Protein AF-A0A3B8X0Y7-F1 (afdb_monomer)

Foldseek 3Di:
DDDDDDDDDDDPDDDDPPDFPDWDFDDDPVGRDRDIDTHHDDDDDPPDPDDDDDDPDDDDDDPDDDDDPDPVNVVVLVPDPPVVSVVVD

Sequence (89 aa):
MTACSSASAPVPEPAPEVKPFAKVYTTSVAGARMAPSQITLGQPSDAHFYKVTLNGDCYQSVDGFGLAVTQASCYNLLVMNAADRTAFL

Solvent-accessible surface area (backbone atoms only — not comparable to full-atom values): 6494 Å² total; per-residue (Å²): 141,84,82,85,80,82,80,77,74,83,76,80,76,78,74,80,81,82,73,66,67,43,80,43,72,40,69,46,94,93,63,48,70,64,44,78,47,73,41,68,82,73,81,92,66,92,86,57,96,84,78,84,80,88,73,93,76,82,77,85,84,81,94,78,85,89,78,86,87,40,74,67,53,50,51,59,47,66,74,42,57,71,67,63,39,58,75,72,106

Nearest PDB structures (foldseek):
  8xt3-assembly1_Lp  TM=2.103E-01  e=2.186E+00  Homo sapiens
  7odt-assembly1_a  TM=2.345E-01  e=2.512E+00  Homo sapiens

Secondary structure (DSSP, 8-state):
-------PPPPPPPPP----SEEEEE--TTS--SEEEEE-PPPP-S--SS-----S--------------HHHHHHHHHS-HHHHHHH-

Structure (mmCIF, N/CA/C/O backbone):
data_AF-A0A3B8X0Y7-F1
#
_entry.id   AF-A0A3B8X0Y7-F1
#
loop_
_atom_site.group_PDB
_atom_site.id
_atom_site.type_symbol
_atom_site.label_atom_id
_atom_site.label_alt_id
_atom_site.label_comp_id
_atom_site.label_asym_id
_atom_site.label_entity_id
_atom_site.label_seq_id
_atom_site.pdbx_PDB_ins_code
_atom_site.Cartn_x
_atom_site.Cartn_y
_atom_site.Cartn_z
_atom_site.occupancy
_atom_site.B_iso_or_equiv
_atom_site.auth_seq_id
_atom_site.auth_comp_id
_atom_site.auth_asym_id
_atom_site.auth_atom_id
_atom_site.pdbx_PDB_model_num
ATOM 1 N N . MET A 1 1 ? 47.325 54.607 14.180 1.00 40.09 1 MET A N 1
ATOM 2 C CA . MET A 1 1 ? 46.190 54.281 13.293 1.00 40.09 1 MET A CA 1
ATOM 3 C C . MET A 1 1 ? 46.405 52.868 12.782 1.00 40.09 1 MET A C 1
ATOM 5 O O . MET A 1 1 ? 47.104 52.690 11.796 1.00 40.09 1 MET A O 1
ATOM 9 N N . THR A 1 2 ? 45.901 51.869 13.505 1.00 36.53 2 THR A N 1
ATOM 10 C CA . THR A 1 2 ? 46.061 50.453 13.145 1.00 36.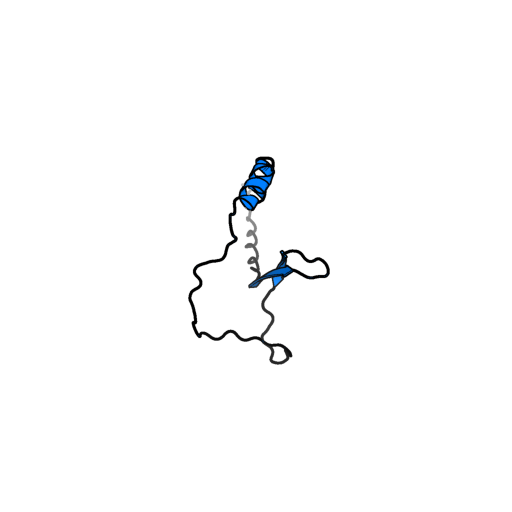53 2 THR A CA 1
ATOM 11 C C . THR A 1 2 ? 44.686 49.935 12.755 1.00 36.53 2 THR A C 1
ATOM 13 O O . THR A 1 2 ? 43.808 49.810 13.604 1.00 36.53 2 THR A O 1
ATOM 16 N N . ALA A 1 3 ? 44.474 49.746 11.454 1.00 33.84 3 ALA A N 1
ATOM 17 C CA . ALA A 1 3 ? 43.207 49.310 10.890 1.00 33.84 3 ALA A CA 1
ATOM 18 C C . ALA A 1 3 ? 43.040 47.793 11.064 1.00 33.84 3 ALA A C 1
ATOM 20 O O . ALA A 1 3 ? 43.873 47.011 10.609 1.00 33.84 3 ALA A O 1
ATOM 21 N N . CYS A 1 4 ? 41.947 47.385 11.706 1.00 35.91 4 CYS A N 1
ATOM 22 C CA . CYS A 1 4 ? 41.447 46.016 11.659 1.00 35.91 4 CYS A CA 1
ATOM 23 C C . CYS A 1 4 ? 40.737 45.828 10.312 1.00 35.91 4 CYS A C 1
ATOM 25 O O . CYS A 1 4 ? 39.679 46.414 10.102 1.00 35.91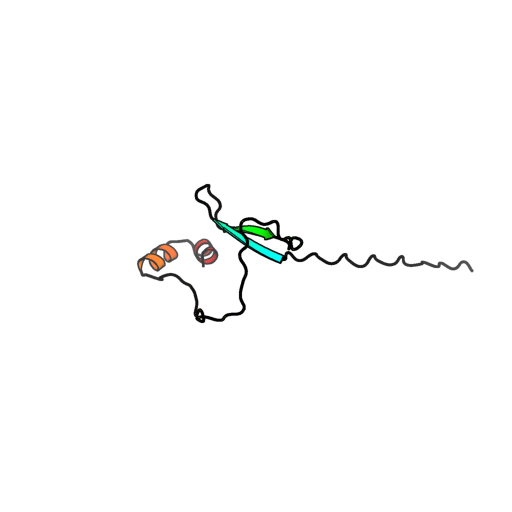 4 CYS A O 1
ATOM 27 N N . SER A 1 5 ? 41.303 45.037 9.398 1.00 42.22 5 SER A N 1
ATOM 28 C CA . SER A 1 5 ? 40.555 44.543 8.236 1.00 42.22 5 SER A CA 1
ATOM 29 C C . SER A 1 5 ? 40.235 43.070 8.464 1.00 42.22 5 SER A C 1
ATOM 31 O O . SER A 1 5 ? 41.087 42.194 8.350 1.00 42.22 5 SER A O 1
ATOM 33 N N . SER A 1 6 ? 39.003 42.809 8.884 1.00 43.50 6 SER A N 1
ATOM 34 C CA . SER A 1 6 ? 38.451 41.463 8.985 1.00 43.50 6 SER A CA 1
ATOM 35 C C . SER A 1 6 ? 37.892 41.099 7.614 1.00 43.50 6 SER A C 1
ATOM 37 O O . SER A 1 6 ? 36.755 41.432 7.291 1.00 43.50 6 SER A O 1
ATOM 39 N N . ALA A 1 7 ? 38.707 40.459 6.777 1.00 46.06 7 ALA A N 1
ATOM 40 C CA . ALA A 1 7 ? 38.205 39.810 5.574 1.00 46.06 7 ALA A CA 1
ATOM 41 C C . ALA A 1 7 ? 37.339 38.617 6.009 1.00 46.06 7 ALA A C 1
ATOM 43 O O . ALA A 1 7 ? 37.854 37.606 6.483 1.00 46.06 7 ALA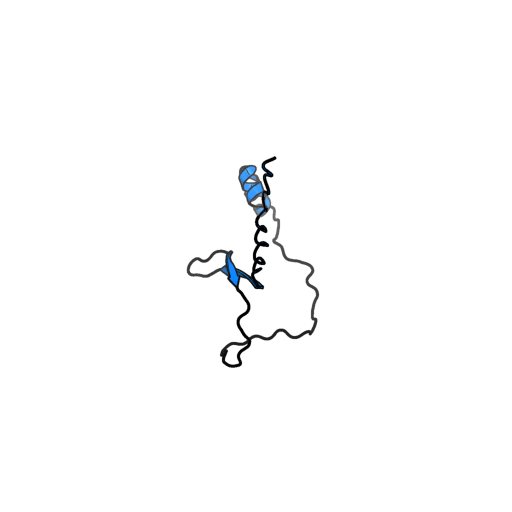 A O 1
ATOM 44 N N . SER A 1 8 ? 36.016 38.761 5.907 1.00 47.06 8 SER A N 1
ATOM 45 C CA . SER A 1 8 ? 35.088 37.642 6.069 1.00 47.06 8 SER A CA 1
ATOM 46 C C . SER A 1 8 ? 35.375 36.626 4.968 1.00 47.06 8 SER A C 1
ATOM 48 O O . SER A 1 8 ? 35.235 36.942 3.786 1.00 47.06 8 SER A O 1
ATOM 50 N N . ALA A 1 9 ? 35.783 35.416 5.346 1.00 54.66 9 ALA A N 1
ATOM 51 C CA . ALA A 1 9 ? 35.870 34.299 4.415 1.00 54.66 9 ALA A CA 1
ATOM 52 C C . ALA A 1 9 ? 34.484 34.051 3.779 1.00 54.66 9 ALA A C 1
ATOM 54 O O . ALA A 1 9 ? 33.471 34.193 4.475 1.00 54.66 9 ALA A O 1
ATOM 55 N N . PRO A 1 10 ? 34.402 33.706 2.481 1.00 54.09 10 PRO A N 1
ATOM 56 C CA . PRO A 1 10 ? 33.135 33.331 1.872 1.00 54.09 10 PRO A CA 1
ATOM 57 C C . PRO A 1 10 ? 32.631 32.040 2.527 1.00 54.09 10 PRO A C 1
ATOM 59 O O . PRO A 1 10 ? 33.356 31.048 2.612 1.00 54.09 10 PRO A O 1
ATOM 62 N N . VAL A 1 11 ? 31.392 32.071 3.019 1.00 61.91 11 VAL A N 1
ATOM 63 C CA . VAL A 1 11 ? 30.683 30.878 3.495 1.00 61.91 11 VAL A CA 1
ATOM 64 C C . VAL A 1 11 ? 30.527 29.937 2.294 1.00 61.91 11 VAL A C 1
ATOM 66 O O . VAL A 1 11 ? 30.009 30.388 1.271 1.00 61.91 11 VAL A O 1
ATOM 69 N N . PRO A 1 12 ? 30.983 28.672 2.360 1.00 67.19 12 PRO A N 1
ATOM 70 C CA . PRO A 1 12 ? 30.766 27.731 1.272 1.00 67.19 12 PRO A CA 1
ATOM 71 C C . PRO A 1 12 ? 29.260 27.544 1.064 1.00 67.19 12 PRO A C 1
ATOM 73 O O . PRO A 1 12 ? 28.528 27.217 1.999 1.00 67.19 12 PRO A O 1
ATOM 76 N N . GLU A 1 13 ? 28.813 27.800 -0.163 1.00 68.38 13 GLU A N 1
ATOM 77 C CA . GLU A 1 13 ? 27.449 27.549 -0.619 1.00 68.38 13 GLU A CA 1
ATOM 78 C C . GLU A 1 13 ? 27.084 26.082 -0.324 1.00 68.38 13 GLU A C 1
ATOM 80 O O . GLU A 1 13 ? 27.891 25.189 -0.612 1.00 68.38 13 GLU A O 1
ATOM 85 N N . PRO A 1 14 ? 25.932 25.803 0.318 1.00 65.88 14 PRO A N 1
ATOM 86 C CA . PRO A 1 14 ? 25.570 24.443 0.683 1.00 65.88 14 PRO A CA 1
ATOM 87 C C . PRO A 1 14 ? 25.492 23.581 -0.578 1.00 65.88 14 PRO A C 1
ATOM 89 O O . PRO A 1 14 ? 24.831 23.940 -1.552 1.00 65.88 14 PRO A O 1
ATOM 92 N N . ALA A 1 15 ? 26.193 22.444 -0.554 1.00 66.06 15 ALA A N 1
ATOM 93 C CA . ALA A 1 15 ? 26.164 21.475 -1.640 1.00 66.06 15 ALA A CA 1
ATOM 94 C C . ALA A 1 15 ? 24.703 21.121 -1.983 1.00 66.06 15 ALA A C 1
ATOM 96 O O . ALA A 1 15 ? 23.895 20.951 -1.064 1.00 66.06 15 ALA A O 1
ATOM 97 N N . PRO A 1 16 ? 24.342 21.007 -3.274 1.00 56.56 16 PRO A N 1
ATOM 98 C CA . PRO A 1 16 ? 22.975 20.702 -3.662 1.00 56.56 16 PRO A CA 1
ATOM 99 C C . PRO A 1 16 ? 22.549 19.367 -3.043 1.00 56.56 16 PRO A C 1
ATOM 101 O O . PRO A 1 16 ? 23.200 18.342 -3.251 1.00 56.56 16 PRO A O 1
ATOM 104 N N . GLU A 1 17 ? 21.456 19.376 -2.277 1.00 60.28 17 GLU A N 1
ATOM 105 C CA . GLU A 1 17 ? 20.845 18.150 -1.768 1.00 60.28 17 GLU A CA 1
ATOM 106 C C . GLU A 1 17 ? 20.463 17.257 -2.954 1.00 60.28 17 GLU A C 1
ATOM 108 O O . GLU A 1 17 ? 19.574 17.581 -3.748 1.00 60.28 17 GLU A O 1
ATOM 113 N N . VAL A 1 18 ? 21.140 16.115 -3.081 1.00 63.81 18 VAL A N 1
ATOM 114 C CA . VAL A 1 18 ? 20.803 15.096 -4.075 1.00 63.81 18 VAL A CA 1
ATOM 115 C C . VAL A 1 18 ? 19.487 14.457 -3.645 1.00 63.81 18 VAL A C 1
ATOM 117 O O . VAL A 1 18 ? 19.457 13.535 -2.830 1.00 63.81 18 VAL A O 1
ATOM 120 N N . LYS A 1 19 ? 18.375 14.975 -4.170 1.00 67.12 19 LYS A N 1
ATOM 121 C CA . LYS A 1 19 ? 17.058 14.383 -3.941 1.00 67.12 19 LYS A CA 1
ATOM 122 C C . LYS A 1 19 ? 17.029 12.978 -4.558 1.00 67.12 19 LYS A C 1
ATOM 124 O O . LYS A 1 19 ? 17.433 12.819 -5.713 1.00 67.12 19 LYS A O 1
ATOM 129 N N . PRO A 1 20 ? 16.561 11.956 -3.821 1.00 75.69 20 PRO A N 1
ATOM 130 C CA . PRO A 1 20 ? 16.415 10.614 -4.368 1.00 75.69 20 PRO A CA 1
ATOM 131 C C . PRO A 1 20 ? 15.422 10.634 -5.534 1.00 75.69 20 PRO A C 1
ATOM 133 O O . PRO A 1 20 ? 14.456 11.397 -5.522 1.00 75.69 20 PRO A O 1
ATOM 136 N N . PHE A 1 21 ? 15.647 9.781 -6.533 1.00 85.19 21 PHE A N 1
ATOM 137 C CA . PHE A 1 21 ? 14.788 9.722 -7.714 1.00 85.19 21 PHE A CA 1
ATOM 138 C C . PHE A 1 21 ? 13.421 9.118 -7.395 1.00 85.19 21 PHE A C 1
ATOM 140 O O . PHE A 1 21 ? 12.396 9.633 -7.834 1.00 85.19 21 PHE A O 1
ATOM 147 N N . ALA A 1 22 ? 13.399 8.034 -6.619 1.00 89.38 22 ALA A N 1
ATOM 148 C CA . ALA A 1 22 ? 12.151 7.421 -6.194 1.00 89.38 22 ALA A CA 1
ATOM 149 C C . ALA A 1 22 ? 12.260 6.812 -4.796 1.00 89.38 22 ALA A C 1
ATOM 151 O O . ALA A 1 22 ? 13.325 6.366 -4.359 1.00 89.38 22 ALA A O 1
ATOM 152 N N . LYS A 1 23 ? 11.115 6.776 -4.110 1.00 93.25 23 LYS A N 1
ATOM 153 C CA . LYS A 1 23 ? 10.916 6.043 -2.861 1.00 93.25 23 LYS A CA 1
ATOM 154 C C . LYS A 1 23 ? 10.288 4.693 -3.183 1.00 93.25 23 LYS A C 1
ATOM 156 O O . LYS A 1 23 ? 9.323 4.625 -3.939 1.00 93.25 23 LYS A O 1
ATOM 161 N N . VAL A 1 24 ? 10.820 3.636 -2.590 1.00 94.56 24 VAL A N 1
ATOM 162 C CA . VAL A 1 24 ? 10.370 2.260 -2.804 1.00 94.56 24 VAL A CA 1
ATOM 163 C C . VAL A 1 24 ? 9.852 1.702 -1.485 1.00 94.56 24 VAL A C 1
ATOM 165 O O . VAL A 1 24 ? 10.431 1.961 -0.432 1.00 94.56 24 VAL A O 1
ATOM 168 N N . TYR A 1 25 ? 8.764 0.937 -1.540 1.00 96.00 25 TYR A N 1
ATOM 169 C CA . TYR A 1 25 ? 8.219 0.205 -0.398 1.00 96.00 25 TYR A CA 1
ATOM 170 C C . TYR A 1 25 ? 8.203 -1.285 -0.726 1.00 96.00 25 TYR A C 1
ATOM 172 O O . TYR A 1 25 ? 7.675 -1.678 -1.764 1.00 96.00 25 TYR A O 1
ATOM 180 N N . THR 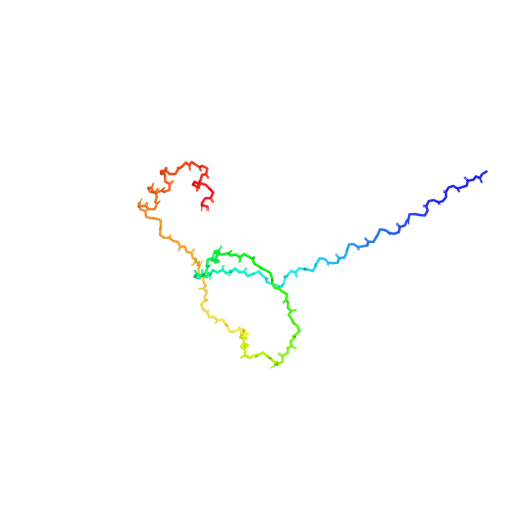A 1 26 ? 8.777 -2.111 0.151 1.00 96.00 26 THR A N 1
ATOM 181 C CA . THR A 1 26 ? 8.881 -3.563 -0.069 1.00 96.00 26 THR A CA 1
ATOM 182 C C . THR A 1 26 ? 8.148 -4.347 1.013 1.00 96.00 26 THR A C 1
ATOM 184 O O . THR A 1 26 ? 8.353 -4.113 2.207 1.00 96.00 26 THR A O 1
ATOM 187 N N . THR A 1 27 ? 7.352 -5.328 0.588 1.00 96.69 27 THR A N 1
ATOM 188 C CA . THR A 1 27 ? 6.747 -6.348 1.452 1.00 96.69 27 THR A CA 1
ATOM 189 C C . THR A 1 27 ? 7.124 -7.728 0.916 1.00 96.69 27 THR A C 1
ATOM 191 O O . THR A 1 27 ? 7.028 -7.958 -0.287 1.00 96.69 27 THR A O 1
ATOM 194 N N . SER A 1 28 ? 7.583 -8.644 1.771 1.00 96.81 28 SER A N 1
ATOM 195 C CA . SER A 1 28 ? 8.038 -9.977 1.351 1.00 96.81 28 SER A CA 1
ATOM 196 C C . SER A 1 28 ? 7.624 -11.064 2.337 1.00 96.81 28 SER A C 1
ATOM 198 O O . SER A 1 28 ? 7.458 -10.810 3.529 1.00 96.81 28 SER A O 1
ATOM 200 N N . VAL A 1 29 ? 7.523 -12.305 1.848 1.00 96.88 29 VAL A N 1
ATOM 201 C CA . VAL A 1 29 ? 7.250 -13.489 2.688 1.00 96.88 29 VAL A CA 1
ATOM 202 C C . VAL A 1 29 ? 8.342 -13.685 3.746 1.00 96.88 29 VAL A C 1
ATOM 204 O O . VAL A 1 29 ? 8.055 -14.105 4.861 1.00 96.88 29 VAL A O 1
ATOM 207 N N . ALA A 1 30 ? 9.583 -13.311 3.422 1.00 93.31 30 ALA A N 1
ATOM 208 C CA . ALA A 1 30 ? 10.723 -13.367 4.334 1.00 93.31 30 ALA A CA 1
ATOM 209 C C . ALA A 1 30 ? 10.679 -12.308 5.458 1.00 93.31 30 ALA A C 1
ATOM 211 O O . ALA A 1 30 ? 11.545 -12.316 6.328 1.00 93.31 30 ALA A O 1
ATOM 212 N N . GLY A 1 31 ? 9.685 -11.410 5.460 1.00 92.81 31 GLY A N 1
ATOM 213 C CA . GLY A 1 31 ? 9.393 -10.538 6.598 1.00 92.81 31 GLY A CA 1
ATOM 214 C C . GLY A 1 31 ? 9.577 -9.040 6.365 1.00 92.81 31 GLY A C 1
ATOM 215 O O . GLY A 1 31 ? 9.394 -8.277 7.312 1.00 92.81 31 GLY A O 1
ATOM 216 N N . ALA A 1 32 ? 9.883 -8.580 5.146 1.00 94.12 32 ALA A N 1
ATOM 217 C CA . ALA A 1 32 ? 9.799 -7.147 4.859 1.00 94.12 32 ALA A CA 1
ATOM 218 C C . ALA A 1 32 ? 8.332 -6.692 4.979 1.00 94.12 32 ALA A C 1
ATOM 220 O O . ALA A 1 32 ? 7.439 -7.346 4.439 1.00 94.12 32 ALA A O 1
ATOM 221 N N . ARG A 1 33 ? 8.076 -5.589 5.695 1.00 95.25 33 ARG A N 1
ATOM 222 C CA . ARG A 1 33 ? 6.729 -5.048 5.956 1.00 95.25 33 ARG A CA 1
ATOM 223 C C . ARG A 1 33 ? 6.697 -3.563 5.616 1.00 95.25 33 ARG A C 1
ATOM 225 O O . ARG A 1 33 ? 7.022 -2.741 6.466 1.00 95.25 33 ARG A O 1
ATOM 232 N N . MET A 1 34 ? 6.357 -3.236 4.367 1.00 95.44 34 MET A N 1
ATOM 233 C CA . MET A 1 34 ? 6.377 -1.861 3.844 1.00 95.44 34 MET A CA 1
ATOM 234 C C . MET A 1 34 ? 7.684 -1.109 4.151 1.00 95.44 34 MET A C 1
ATOM 236 O O . MET A 1 34 ? 7.677 0.084 4.451 1.00 95.44 34 MET A O 1
ATOM 240 N N . ALA A 1 35 ? 8.818 -1.809 4.084 1.00 93.06 35 ALA A N 1
ATOM 241 C CA . ALA A 1 35 ? 10.112 -1.228 4.415 1.00 93.06 35 ALA A CA 1
ATOM 242 C C . ALA A 1 35 ? 10.480 -0.152 3.370 1.00 93.06 35 ALA A C 1
ATOM 244 O O . ALA A 1 35 ? 10.514 -0.485 2.177 1.00 93.06 35 ALA A O 1
ATOM 245 N N . PRO A 1 36 ? 10.720 1.113 3.777 1.00 93.12 36 PRO A N 1
ATOM 246 C CA . PRO A 1 36 ? 11.048 2.183 2.847 1.00 93.12 36 PRO A CA 1
ATOM 247 C C . PRO A 1 36 ? 12.519 2.113 2.424 1.00 93.12 36 PRO A C 1
ATOM 249 O O . PRO A 1 36 ? 13.411 1.936 3.252 1.00 93.12 36 PRO A O 1
ATOM 252 N N . SER A 1 37 ? 12.783 2.336 1.142 1.00 92.62 37 SER A N 1
ATOM 253 C CA . SER A 1 37 ? 14.122 2.575 0.603 1.00 92.62 37 SER A CA 1
ATOM 254 C C . SER A 1 37 ? 14.085 3.668 -0.464 1.00 92.62 37 SER A C 1
ATOM 256 O O . SER A 1 37 ? 13.020 4.166 -0.842 1.00 92.62 37 SER A O 1
ATOM 258 N N . GLN A 1 38 ? 15.260 4.099 -0.909 1.00 92.81 38 GLN A N 1
ATOM 259 C CA . GLN A 1 38 ? 15.412 5.122 -1.934 1.00 92.81 38 GLN A CA 1
ATOM 260 C C . GLN A 1 38 ? 16.262 4.575 -3.069 1.00 92.81 38 GLN A C 1
ATOM 262 O O . GLN A 1 38 ? 17.202 3.816 -2.837 1.00 92.81 38 GLN A O 1
ATOM 267 N N . ILE A 1 39 ? 15.934 4.988 -4.287 1.00 88.88 39 ILE A N 1
ATOM 268 C CA . ILE A 1 39 ? 16.741 4.708 -5.469 1.00 88.88 39 ILE A CA 1
ATOM 269 C C . ILE A 1 39 ? 17.112 6.014 -6.159 1.00 88.88 39 ILE A C 1
ATOM 271 O O . ILE A 1 39 ? 16.355 6.989 -6.150 1.00 88.88 39 ILE A O 1
ATOM 275 N N . THR A 1 40 ? 18.287 6.020 -6.769 1.00 86.56 40 THR A N 1
ATOM 276 C CA . THR A 1 40 ? 18.748 7.057 -7.688 1.00 86.56 40 THR A CA 1
ATOM 277 C C . THR A 1 40 ? 18.675 6.524 -9.114 1.00 86.56 40 THR A C 1
ATOM 279 O O . THR A 1 40 ? 18.662 5.310 -9.336 1.00 86.56 40 THR A O 1
ATOM 282 N N . LEU A 1 41 ? 18.601 7.421 -10.097 1.00 83.00 41 LEU A N 1
ATOM 283 C CA . LEU A 1 41 ? 18.708 7.005 -11.491 1.00 83.00 41 LEU A CA 1
ATOM 284 C C . LEU A 1 41 ? 20.129 6.535 -11.781 1.00 83.00 41 LEU A C 1
ATOM 286 O O . LEU A 1 41 ? 21.091 7.280 -11.591 1.00 83.00 41 LEU A O 1
ATOM 290 N N . GLY A 1 42 ? 20.240 5.305 -12.275 1.00 78.00 42 GLY A N 1
ATOM 291 C CA . GLY A 1 42 ? 21.446 4.846 -12.948 1.00 78.00 42 GLY A CA 1
ATOM 292 C C . GLY A 1 42 ? 21.600 5.512 -14.316 1.00 78.00 42 GLY A C 1
ATOM 293 O O . GLY A 1 42 ? 20.655 6.091 -14.857 1.00 78.00 42 GLY A O 1
ATOM 294 N N . GLN A 1 43 ? 22.795 5.403 -14.893 1.00 76.62 43 GLN A N 1
ATOM 295 C CA . GLN A 1 43 ? 23.009 5.805 -16.280 1.00 76.62 43 GLN A CA 1
ATOM 296 C C . GLN A 1 43 ? 22.231 4.869 -17.216 1.00 76.62 43 GLN A C 1
ATOM 298 O O . GLN A 1 43 ? 22.234 3.655 -16.989 1.00 76.62 43 GLN A O 1
ATOM 303 N N . PRO A 1 44 ? 21.565 5.3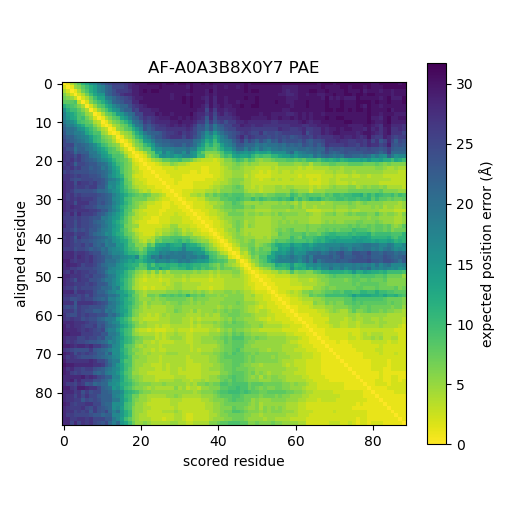97 -18.256 1.00 68.94 44 PRO A N 1
ATOM 304 C CA . PRO A 1 44 ? 20.878 4.562 -19.228 1.00 68.94 44 PRO A CA 1
ATOM 305 C C . PRO A 1 44 ? 21.890 3.642 -19.920 1.00 68.94 44 PRO A C 1
ATOM 307 O O . PRO A 1 44 ? 22.878 4.105 -20.485 1.00 68.94 44 PRO A O 1
ATOM 310 N N . SER A 1 45 ? 21.649 2.333 -19.863 1.00 70.00 45 SER A N 1
ATOM 311 C CA . SER A 1 45 ? 22.437 1.332 -20.580 1.00 70.00 45 SER A CA 1
ATOM 312 C C . SER A 1 45 ? 21.520 0.288 -21.212 1.00 70.00 45 SER A C 1
ATOM 314 O O . SER A 1 45 ? 20.469 -0.045 -20.659 1.00 70.00 45 SER A O 1
ATOM 316 N N . ASP A 1 46 ? 21.922 -0.251 -22.360 1.00 65.69 46 ASP A N 1
ATOM 317 C CA . ASP A 1 46 ? 21.182 -1.321 -23.042 1.00 65.69 46 ASP A CA 1
ATOM 318 C C . ASP A 1 46 ? 21.452 -2.713 -22.437 1.00 65.69 46 ASP A C 1
ATOM 320 O O . ASP A 1 46 ? 20.883 -3.710 -22.871 1.00 65.69 46 ASP A O 1
ATOM 324 N N . ALA A 1 47 ? 22.281 -2.798 -21.391 1.00 74.19 47 ALA A N 1
ATOM 325 C CA . ALA A 1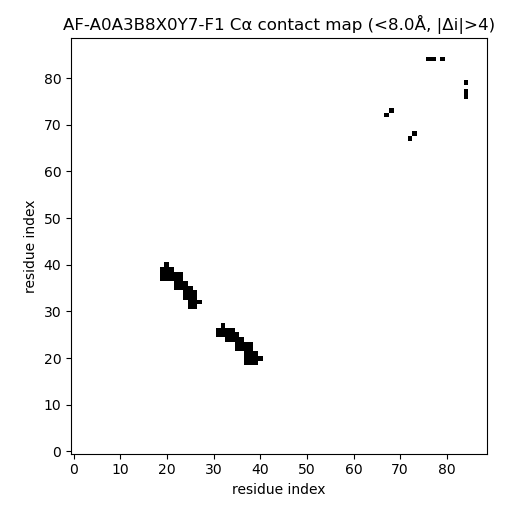 47 ? 22.735 -4.045 -20.774 1.00 74.19 47 ALA A CA 1
ATOM 326 C C . ALA A 1 47 ? 21.830 -4.554 -19.627 1.00 74.19 47 ALA A C 1
ATOM 328 O O . ALA A 1 47 ? 22.286 -5.285 -18.747 1.00 74.19 47 ALA A O 1
ATOM 329 N N . HIS A 1 48 ? 20.550 -4.172 -19.597 1.00 75.62 48 HIS A N 1
ATOM 330 C CA . HIS A 1 48 ? 19.611 -4.599 -18.554 1.00 75.62 48 HIS A CA 1
ATOM 331 C C . HIS A 1 48 ? 18.673 -5.703 -19.059 1.00 75.62 48 HIS A C 1
ATOM 333 O O . HIS A 1 48 ? 17.839 -5.472 -19.929 1.00 75.62 48 HIS A O 1
ATOM 339 N N . PHE A 1 49 ? 18.767 -6.895 -18.460 1.00 77.94 49 PHE A N 1
ATOM 340 C CA . PHE A 1 49 ? 18.002 -8.081 -18.873 1.00 77.94 49 PHE A CA 1
ATOM 341 C C . PHE A 1 49 ? 16.486 -8.001 -18.593 1.00 77.94 49 PHE A C 1
ATOM 343 O O . PHE A 1 49 ? 15.717 -8.705 -19.239 1.00 77.94 49 PHE A O 1
ATOM 350 N N . TYR A 1 50 ? 16.039 -7.135 -17.674 1.00 84.06 50 TYR A N 1
ATOM 351 C CA . TYR A 1 50 ? 14.624 -6.978 -17.295 1.00 84.06 50 TYR A CA 1
ATOM 352 C C . TYR A 1 50 ? 14.210 -5.501 -17.272 1.00 84.06 50 TYR A C 1
ATOM 354 O O . TYR A 1 50 ? 14.028 -4.898 -16.214 1.00 84.06 50 TYR A O 1
ATOM 362 N N . LYS A 1 51 ? 14.103 -4.896 -18.458 1.00 85.62 51 LYS A N 1
ATOM 363 C CA . LYS A 1 51 ? 13.747 -3.481 -18.630 1.00 85.62 51 LYS A CA 1
ATOM 364 C C . LYS A 1 51 ? 12.235 -3.310 -18.802 1.00 85.62 51 LYS A C 1
ATOM 366 O O . LYS A 1 51 ? 11.664 -3.783 -19.779 1.00 85.62 51 LYS A O 1
ATOM 371 N N . VAL A 1 52 ? 11.604 -2.572 -17.889 1.00 88.00 52 VAL A N 1
ATOM 372 C CA . VAL A 1 52 ? 10.212 -2.107 -18.017 1.00 88.00 52 VAL A CA 1
ATOM 373 C C . VAL A 1 52 ? 10.228 -0.642 -18.453 1.00 88.00 52 VAL A C 1
ATOM 375 O O . VAL A 1 52 ? 10.920 0.169 -17.842 1.00 88.00 52 VAL A O 1
ATOM 378 N N . THR A 1 53 ? 9.493 -0.304 -19.516 1.00 89.88 53 THR A N 1
ATOM 379 C CA . THR A 1 53 ? 9.410 1.064 -20.059 1.00 89.88 53 THR A CA 1
ATOM 380 C C . THR A 1 53 ? 7.983 1.578 -19.924 1.00 89.88 53 THR A C 1
ATOM 382 O O . THR A 1 53 ? 7.049 0.898 -20.339 1.00 89.88 53 THR A O 1
ATOM 385 N N . LEU A 1 54 ? 7.816 2.768 -19.346 1.00 91.31 54 LEU A N 1
ATOM 386 C CA . LEU A 1 54 ? 6.521 3.444 -19.277 1.00 91.31 54 LEU A CA 1
ATOM 387 C C . LEU A 1 54 ? 6.233 4.117 -20.626 1.00 91.31 54 LEU A C 1
ATOM 389 O O . LEU A 1 54 ? 7.087 4.842 -21.139 1.00 91.31 54 LEU A O 1
ATOM 393 N N . ASN A 1 55 ? 5.052 3.884 -21.196 1.00 94.19 55 ASN A N 1
ATOM 394 C CA . ASN A 1 55 ? 4.539 4.633 -22.344 1.00 94.19 55 ASN A CA 1
ATOM 395 C C . ASN A 1 55 ? 3.641 5.787 -21.872 1.00 94.19 55 ASN A C 1
ATOM 397 O O . ASN A 1 55 ? 3.166 5.804 -20.740 1.00 94.19 55 ASN A O 1
ATOM 401 N N . GLY A 1 56 ? 3.428 6.776 -22.742 1.00 95.19 56 GLY A N 1
ATOM 402 C CA . 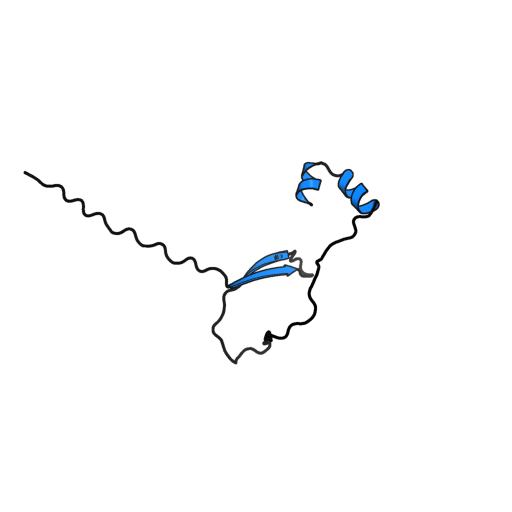GLY A 1 56 ? 2.579 7.939 -22.454 1.00 95.19 56 GLY A CA 1
ATOM 403 C C . GLY A 1 56 ? 1.082 7.687 -22.645 1.00 95.19 56 GLY A C 1
ATOM 404 O O . GLY A 1 56 ? 0.312 8.643 -22.652 1.00 95.19 56 GLY A O 1
ATOM 405 N N . ASP A 1 57 ? 0.677 6.433 -22.847 1.00 97.00 57 ASP A N 1
ATOM 406 C CA . ASP A 1 57 ? -0.716 6.083 -23.092 1.00 97.00 57 ASP A CA 1
ATOM 407 C C . ASP A 1 57 ? -1.515 6.181 -21.790 1.00 97.00 57 ASP A C 1
ATOM 409 O O . ASP A 1 57 ? -1.123 5.654 -20.746 1.00 97.00 57 ASP A O 1
ATOM 413 N N . CYS A 1 58 ? -2.659 6.853 -21.862 1.00 94.88 58 CYS A N 1
ATOM 414 C CA . CYS A 1 58 ? -3.557 7.023 -20.730 1.00 94.88 58 CYS A CA 1
ATOM 415 C C . CYS A 1 58 ? -4.704 6.015 -20.810 1.00 94.88 58 CYS A C 1
ATOM 417 O O . CYS A 1 58 ? -5.340 5.865 -21.852 1.00 94.88 58 CYS A O 1
ATOM 419 N N . TYR A 1 59 ? -4.995 5.373 -19.681 1.00 95.06 59 TYR A N 1
ATOM 420 C CA . TYR A 1 59 ? -6.098 4.425 -19.540 1.00 95.06 59 TYR A CA 1
ATOM 421 C C . TYR A 1 59 ? -7.141 4.981 -18.561 1.00 95.06 59 TYR A C 1
ATOM 423 O O . TYR A 1 59 ? -7.490 6.159 -18.621 1.00 95.06 59 TYR A O 1
ATOM 431 N N . GLN A 1 60 ? -7.659 4.149 -17.659 1.00 96.50 60 GLN A N 1
ATOM 432 C CA . GLN A 1 60 ? -8.635 4.558 -16.661 1.00 96.50 60 GLN A CA 1
ATOM 433 C C . GLN A 1 60 ? -8.059 5.561 -15.654 1.00 96.50 60 GLN A C 1
ATOM 435 O O . GLN A 1 60 ? -6.919 5.441 -15.200 1.00 96.50 60 GLN A O 1
ATOM 440 N N . SER A 1 61 ? -8.897 6.509 -15.242 1.00 96.88 61 SER A N 1
ATOM 441 C CA . SER A 1 61 ? -8.674 7.286 -14.025 1.00 96.88 61 SER A CA 1
ATOM 442 C C . SER A 1 61 ? -8.980 6.422 -12.800 1.00 96.88 61 SER A C 1
ATOM 444 O O . SER A 1 61 ? -9.866 5.570 -12.836 1.00 96.88 61 SER A O 1
ATOM 446 N N . VAL A 1 62 ? -8.227 6.622 -11.720 1.00 96.56 62 VAL A N 1
ATOM 447 C CA . VAL A 1 62 ? -8.406 5.889 -10.462 1.00 96.56 62 VAL A CA 1
ATOM 448 C C . VAL A 1 62 ? -9.034 6.826 -9.438 1.00 96.56 62 VAL A C 1
ATOM 450 O O . VAL A 1 62 ? -8.405 7.811 -9.060 1.00 96.56 62 VAL A O 1
ATOM 453 N N . ASP A 1 63 ? -10.243 6.498 -8.978 1.00 97.69 63 ASP A N 1
ATOM 454 C CA . ASP A 1 63 ? -10.968 7.292 -7.975 1.00 97.69 63 ASP A CA 1
ATOM 455 C C . ASP A 1 63 ? -10.315 7.202 -6.587 1.00 97.69 63 ASP A C 1
ATOM 457 O O . ASP A 1 63 ? -10.178 8.205 -5.887 1.00 97.69 63 ASP A O 1
ATOM 461 N N . GLY A 1 64 ? -9.889 6.001 -6.177 1.00 96.56 64 GLY A N 1
ATOM 462 C CA . GLY A 1 64 ? -9.215 5.799 -4.897 1.00 96.56 64 GLY A CA 1
ATOM 463 C C . GLY A 1 64 ? -9.105 4.341 -4.458 1.00 96.56 64 GLY A C 1
ATOM 464 O O . GLY A 1 64 ? -9.535 3.416 -5.144 1.00 96.56 64 GLY A O 1
ATOM 465 N N . PHE A 1 65 ? -8.527 4.155 -3.272 1.00 97.00 65 PHE A N 1
ATOM 466 C CA . PHE A 1 65 ? -8.359 2.864 -2.607 1.00 97.00 65 PHE A CA 1
ATOM 467 C C . PHE A 1 65 ? -8.838 2.975 -1.160 1.00 97.00 65 PHE A C 1
ATOM 469 O O . PHE A 1 65 ? -8.722 4.032 -0.544 1.00 97.00 65 PHE A O 1
ATOM 476 N N . GLY A 1 66 ? -9.351 1.883 -0.600 1.00 96.31 66 GLY A N 1
ATOM 477 C CA . GLY A 1 66 ? -9.843 1.873 0.771 1.00 96.31 66 GLY A CA 1
ATOM 478 C C . GLY A 1 66 ? -10.148 0.473 1.277 1.00 96.31 66 GLY A C 1
ATOM 479 O O . GLY A 1 66 ? -9.838 -0.528 0.631 1.00 96.31 66 GLY A O 1
ATOM 480 N N . LEU A 1 67 ? -10.768 0.421 2.452 1.00 96.56 67 LEU A N 1
ATOM 481 C CA . LEU A 1 67 ? -11.179 -0.808 3.123 1.00 96.56 67 LEU A CA 1
ATOM 482 C C . LEU A 1 67 ? -12.613 -0.683 3.643 1.00 96.56 67 LEU A C 1
ATOM 484 O O . LEU A 1 67 ? -13.128 0.417 3.840 1.00 96.56 67 LEU A O 1
ATOM 488 N N . ALA A 1 68 ? -13.261 -1.821 3.884 1.00 97.12 68 ALA A N 1
ATOM 489 C CA . ALA A 1 68 ? -14.617 -1.843 4.413 1.00 97.12 68 ALA A CA 1
ATOM 490 C C . ALA A 1 68 ? -14.643 -1.499 5.912 1.00 97.12 68 ALA A C 1
ATOM 492 O O . ALA A 1 68 ? -14.075 -2.209 6.749 1.00 97.12 68 ALA A O 1
ATOM 493 N N . VAL A 1 69 ? -15.373 -0.442 6.263 1.00 96.81 69 VAL A N 1
ATOM 494 C CA . VAL A 1 69 ? -15.644 -0.062 7.654 1.00 96.81 69 VAL A CA 1
ATOM 495 C C . VAL A 1 69 ? -16.936 -0.745 8.097 1.00 96.81 69 VAL A C 1
ATOM 497 O O . VAL A 1 69 ? -18.036 -0.228 7.930 1.00 96.81 69 VAL A O 1
ATOM 500 N N . THR A 1 70 ? -16.795 -1.971 8.597 1.00 97.88 70 THR A N 1
ATOM 501 C CA . THR A 1 70 ? -17.923 -2.810 9.029 1.00 97.88 70 THR A CA 1
ATOM 502 C C . THR A 1 70 ? -18.199 -2.657 10.522 1.00 97.88 70 THR A C 1
ATOM 504 O O . THR A 1 70 ? -17.359 -2.151 11.265 1.00 97.88 70 THR A O 1
ATOM 507 N N . GLN A 1 71 ? -19.339 -3.174 10.998 1.00 97.81 71 GLN A N 1
ATOM 508 C CA . GLN A 1 71 ? -19.635 -3.225 12.434 1.00 97.81 71 GLN A CA 1
ATOM 509 C C . GLN A 1 71 ? -18.527 -3.936 13.227 1.00 97.81 71 GLN A C 1
ATOM 511 O O . GLN A 1 71 ? -18.146 -3.463 14.294 1.00 97.81 71 GLN A O 1
ATOM 516 N N . ALA A 1 72 ? -17.971 -5.028 12.693 1.00 98.00 72 ALA A N 1
ATOM 517 C CA . ALA A 1 72 ? -16.861 -5.736 13.324 1.00 98.00 72 ALA A CA 1
ATOM 518 C C . ALA A 1 72 ? -15.576 -4.889 13.336 1.00 98.00 72 ALA A C 1
ATOM 520 O O . ALA A 1 72 ? -14.913 -4.805 14.368 1.00 98.00 72 ALA A O 1
ATOM 521 N N . SER A 1 73 ? -15.258 -4.209 12.225 1.00 97.31 73 SER A N 1
ATOM 522 C CA . SER A 1 73 ? -14.112 -3.291 12.146 1.00 97.31 73 SER A CA 1
ATOM 523 C C . SER A 1 73 ? -14.234 -2.175 13.192 1.00 97.31 73 SER A C 1
ATOM 525 O O . SER A 1 73 ? -13.305 -1.944 13.959 1.00 97.31 73 SER A O 1
ATOM 527 N N . CYS A 1 74 ? -15.402 -1.530 13.282 1.00 97.56 74 CYS A N 1
ATOM 528 C CA . CYS A 1 74 ? -15.668 -0.471 14.256 1.00 97.56 74 CYS A CA 1
ATOM 529 C C . CYS A 1 74 ? -15.618 -0.980 15.695 1.00 97.56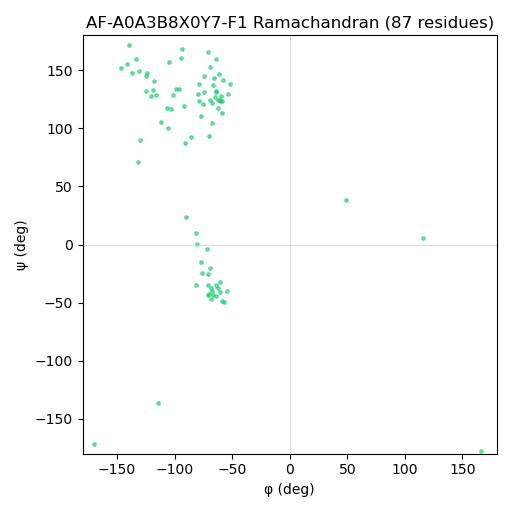 74 CYS A C 1
ATOM 531 O O . CYS A 1 74 ? -15.013 -0.328 16.540 1.00 97.56 74 CYS A O 1
ATOM 533 N N . TYR A 1 75 ? -16.221 -2.138 15.981 1.00 98.12 75 TYR A N 1
ATOM 534 C CA . TYR A 1 75 ? -16.174 -2.738 17.313 1.00 98.12 75 TYR A CA 1
ATOM 535 C C . TYR A 1 75 ? -14.724 -2.960 17.758 1.00 98.12 75 TYR A C 1
ATOM 537 O O . TYR A 1 75 ? -14.335 -2.492 18.825 1.00 98.12 75 TYR A O 1
ATOM 545 N N . ASN A 1 76 ? -13.903 -3.573 16.899 1.00 97.94 76 ASN A N 1
ATOM 546 C CA . ASN A 1 76 ? -12.494 -3.828 17.193 1.00 97.94 76 ASN A CA 1
ATOM 547 C C . ASN A 1 76 ? -11.691 -2.532 17.399 1.00 97.94 76 ASN A C 1
ATOM 549 O O . ASN A 1 76 ? -10.850 -2.473 18.289 1.00 97.94 76 ASN A O 1
ATOM 553 N N . LEU A 1 77 ? -11.972 -1.473 16.634 1.00 97.62 77 LEU A N 1
ATOM 554 C CA . LEU A 1 77 ? -11.328 -0.168 16.831 1.00 97.62 77 LEU A CA 1
ATOM 555 C C . LEU A 1 77 ? -11.764 0.509 18.140 1.00 97.62 77 LEU A C 1
ATOM 557 O O . LEU A 1 77 ? -10.963 1.165 18.809 1.00 97.62 77 LEU A O 1
ATOM 561 N N . LEU A 1 78 ? -13.035 0.380 18.524 1.00 97.44 78 LEU A N 1
ATOM 562 C CA . LEU A 1 78 ? -13.590 1.043 19.706 1.00 97.44 78 LEU A CA 1
ATOM 563 C C . LEU A 1 78 ? -13.174 0.382 21.024 1.00 97.44 78 LEU A C 1
ATOM 565 O O . LEU A 1 78 ? -13.126 1.077 22.036 1.00 97.44 78 LEU A O 1
ATOM 569 N N . VAL A 1 79 ? -12.827 -0.910 21.019 1.00 97.81 79 VAL A N 1
ATOM 570 C CA . VAL A 1 79 ? -12.263 -1.583 22.205 1.00 97.81 79 VAL A CA 1
ATOM 571 C C . VAL A 1 79 ? -10.786 -1.246 22.449 1.00 97.81 79 VAL A C 1
ATOM 573 O O . VAL A 1 79 ? -10.286 -1.474 23.548 1.00 97.81 79 VAL A O 1
ATOM 576 N N . MET A 1 80 ? -10.080 -0.677 21.464 1.00 98.12 80 MET A N 1
ATOM 577 C CA . MET A 1 80 ? -8.728 -0.139 21.658 1.00 98.12 80 MET A CA 1
ATOM 578 C C . MET A 1 80 ? -8.767 1.123 22.532 1.00 98.12 80 MET A C 1
ATOM 580 O O . MET A 1 80 ? -9.738 1.892 22.512 1.00 98.12 80 MET A O 1
ATOM 584 N N . ASN A 1 81 ? -7.673 1.407 23.246 1.00 98.25 81 ASN A N 1
ATOM 585 C CA . ASN A 1 81 ? -7.529 2.718 23.876 1.00 98.25 81 ASN A CA 1
ATOM 586 C C . ASN A 1 81 ? -7.464 3.832 22.808 1.00 98.25 81 ASN A C 1
ATOM 588 O O . ASN A 1 81 ? -7.190 3.592 21.629 1.00 98.25 81 ASN A O 1
ATOM 592 N N . ALA A 1 82 ? -7.753 5.068 23.222 1.00 97.81 82 ALA A N 1
ATOM 593 C CA . ALA A 1 82 ? -7.888 6.186 22.292 1.00 97.81 82 ALA A CA 1
ATOM 594 C C . ALA A 1 82 ? -6.590 6.531 21.545 1.00 97.81 82 ALA A C 1
ATOM 596 O O . ALA A 1 82 ? -6.663 6.906 20.374 1.00 97.81 82 ALA A O 1
ATOM 597 N N . ALA A 1 83 ? -5.427 6.390 22.188 1.00 98.06 83 ALA A N 1
ATOM 598 C CA . ALA A 1 83 ? -4.144 6.698 21.566 1.00 98.06 83 ALA A CA 1
ATOM 599 C C . ALA A 1 83 ? -3.816 5.692 20.455 1.00 98.06 83 ALA A C 1
ATOM 601 O O . ALA A 1 83 ? -3.527 6.101 19.334 1.00 98.06 83 ALA A O 1
ATOM 602 N N . ASP A 1 84 ? -3.972 4.394 20.721 1.00 98.12 84 ASP A N 1
ATOM 603 C CA . ASP A 1 84 ? -3.661 3.342 19.746 1.00 98.12 84 ASP A CA 1
ATOM 604 C C . ASP A 1 84 ? -4.618 3.362 18.555 1.00 98.12 84 ASP A C 1
ATOM 606 O O . ASP A 1 84 ? -4.196 3.204 17.410 1.00 98.12 84 ASP A O 1
ATOM 610 N N . ARG A 1 85 ? -5.914 3.606 18.800 1.00 98.00 85 ARG A N 1
ATOM 611 C CA . ARG A 1 85 ? -6.887 3.789 17.715 1.00 98.00 85 ARG A CA 1
ATOM 612 C C . ARG A 1 85 ? -6.508 4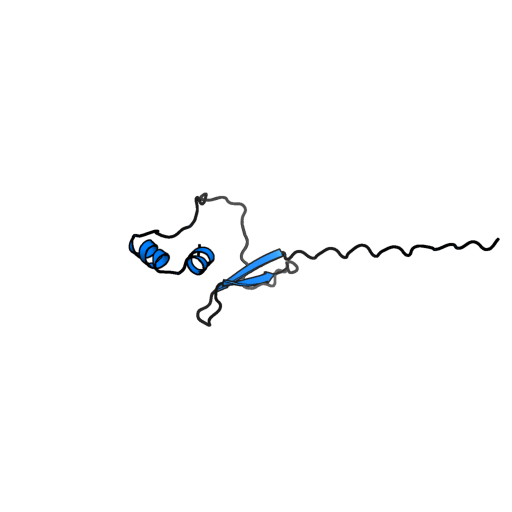.978 16.831 1.00 98.00 85 ARG A C 1
ATOM 614 O O . ARG A 1 85 ? -6.636 4.883 15.620 1.00 98.00 85 ARG A O 1
ATOM 621 N N . THR A 1 86 ? -6.051 6.078 17.428 1.00 97.44 86 THR A N 1
ATOM 622 C CA . THR A 1 86 ? -5.643 7.278 16.680 1.00 97.44 86 THR A CA 1
ATOM 623 C C . THR A 1 86 ? -4.342 7.058 15.915 1.00 97.44 86 THR A C 1
ATOM 625 O O . THR A 1 86 ? -4.195 7.590 14.831 1.00 97.44 86 THR A O 1
ATOM 628 N N . ALA A 1 87 ? -3.404 6.272 16.449 1.00 97.69 87 ALA A N 1
ATOM 629 C CA . ALA A 1 87 ? -2.168 5.936 15.744 1.00 97.69 87 ALA A CA 1
ATOM 630 C C . ALA A 1 87 ? -2.391 4.985 14.555 1.00 97.69 87 ALA A C 1
ATOM 632 O O . ALA A 1 87 ? -1.573 4.944 13.639 1.00 97.69 87 ALA A O 1
ATOM 633 N N . PHE A 1 88 ? -3.462 4.188 14.593 1.00 96.69 88 PHE A N 1
ATOM 634 C CA . PHE A 1 88 ? -3.828 3.272 13.515 1.00 96.69 88 PHE A CA 1
ATOM 635 C C . PHE A 1 88 ? -4.574 3.954 12.356 1.00 96.69 88 PHE A C 1
ATOM 637 O O . PHE A 1 88 ? -4.416 3.524 11.213 1.00 96.69 88 PHE A O 1
ATOM 644 N N . LEU A 1 89 ? -5.410 4.955 12.656 1.00 95.00 89 LEU A N 1
ATOM 645 C CA . LEU A 1 89 ? -6.199 5.713 11.674 1.00 95.00 89 LEU A CA 1
ATOM 646 C C . LEU A 1 89 ? -5.365 6.808 10.996 1.00 95.00 89 LEU A C 1
ATOM 648 O O . LEU A 1 89 ? -5.576 7.000 9.778 1.00 95.00 89 LEU A O 1
#

Radius of gyration: 26.38 Å; Cα contacts (8 Å, |Δi|>4): 37; chains: 1; bounding box: 66×68×47 Å

pLDDT: mean 83.77, std 18.28, range [33.84, 98.25]

Mean predicted aligned error: 11.93 Å